Protein AF-A0A955SY65-F1 (afdb_monomer_lite)

Radius of gyration: 16.94 Å; chains: 1; bounding box: 52×29×37 Å

Sequence (103 aa):
MIQLPDRFFQDRTPVLAVAGWSGSGKTTLLERLIPRLVDQWLRVGVWKHDAHHLDIDREGKDTDRLYRAGAAVVLSEDPSQGFVRVSPSKQVSNQLIPLQQPL

Foldseek 3Di:
DDDDDPPPDPDDDDDDDDDDDPPPCSLVVLLVVLLVCVVVLDAAADEDADQDDPPPDDPPPSQNSNVVSPHFYWYDPDPVDIDTDDDPDPDSPPDDDPPPDDD

Secondary structure (DSSP, 8-state):
-----TTTTSS----------TTSSHHHHHHHHHHHHHHTT---EEEEE--S------TTSHHHHHHHTT-EEEEEEETTEEEEE--------------PPP-

pLDDT: mean 71.91, std 18.86, range [33.53, 95.25]

Structure (mmCIF, N/CA/C/O backbone):
data_AF-A0A955SY65-F1
#
_entry.id   AF-A0A955SY65-F1
#
loop_
_atom_site.group_PDB
_atom_site.id
_atom_site.type_symbol
_atom_site.label_atom_id
_atom_site.label_alt_id
_atom_site.label_comp_id
_atom_site.label_asym_id
_atom_site.label_entity_id
_atom_site.label_seq_id
_atom_site.pdbx_PDB_ins_code
_atom_site.Cartn_x
_atom_site.Cartn_y
_atom_site.Cartn_z
_atom_site.occupancy
_atom_site.B_iso_or_equiv
_atom_site.auth_seq_id
_atom_site.auth_comp_id
_atom_site.auth_asym_id
_atom_site.auth_atom_id
_atom_site.pdbx_PDB_model_num
ATOM 1 N N . MET A 1 1 ? -41.273 12.196 4.056 1.00 39.66 1 MET A N 1
ATOM 2 C CA . MET A 1 1 ? -40.979 11.437 2.824 1.00 39.66 1 MET A CA 1
ATOM 3 C C . MET A 1 1 ? -39.732 12.043 2.200 1.00 39.66 1 MET A C 1
ATOM 5 O O . MET A 1 1 ? -39.824 13.049 1.515 1.00 39.66 1 MET A O 1
ATOM 9 N N . ILE A 1 2 ? -38.567 11.489 2.528 1.00 33.53 2 ILE A N 1
ATOM 10 C CA . ILE A 1 2 ? -37.321 11.714 1.792 1.00 33.53 2 ILE A CA 1
ATOM 11 C C . ILE A 1 2 ? -36.843 10.304 1.468 1.00 33.53 2 ILE A C 1
ATOM 13 O O . ILE A 1 2 ? -36.362 9.594 2.345 1.00 33.53 2 ILE A O 1
ATOM 17 N N . GLN A 1 3 ? -37.109 9.864 0.242 1.00 36.72 3 GLN A N 1
ATOM 18 C CA . GLN A 1 3 ? -36.612 8.595 -0.266 1.00 36.72 3 GLN A CA 1
ATOM 19 C C . GLN A 1 3 ? -35.141 8.830 -0.627 1.00 36.72 3 GLN A C 1
ATOM 21 O O . GLN A 1 3 ? -34.845 9.475 -1.633 1.00 36.72 3 GLN A O 1
ATOM 26 N N . LEU A 1 4 ? -34.213 8.377 0.215 1.00 43.50 4 LEU A N 1
ATOM 27 C CA . LEU A 1 4 ? -32.824 8.234 -0.219 1.00 43.50 4 LEU A CA 1
ATOM 28 C C . LEU A 1 4 ? -32.798 7.106 -1.264 1.00 43.50 4 LEU A C 1
ATOM 30 O O . LEU A 1 4 ? -33.458 6.090 -1.057 1.00 43.50 4 LEU A O 1
ATOM 34 N N . PRO A 1 5 ? -32.114 7.264 -2.407 1.00 37.78 5 PRO A N 1
ATOM 35 C CA . PRO A 1 5 ? -32.137 6.239 -3.440 1.00 37.78 5 PRO A CA 1
ATOM 36 C C . PRO A 1 5 ? -31.437 4.962 -2.948 1.00 37.78 5 PRO A C 1
ATOM 38 O O . PRO A 1 5 ? -30.234 4.969 -2.689 1.00 37.78 5 PRO A O 1
ATOM 41 N N . ASP A 1 6 ? -32.187 3.857 -2.916 1.00 49.94 6 ASP A N 1
ATOM 42 C CA . ASP A 1 6 ? -31.793 2.475 -2.569 1.00 49.94 6 ASP A CA 1
ATOM 43 C C . ASP A 1 6 ? -30.687 1.857 -3.467 1.00 49.94 6 ASP A C 1
ATOM 45 O O . ASP A 1 6 ? -30.534 0.637 -3.540 1.00 49.94 6 ASP A O 1
ATOM 49 N N . ARG A 1 7 ? -29.914 2.661 -4.214 1.00 43.19 7 ARG A N 1
ATOM 50 C CA . ARG A 1 7 ? -29.093 2.193 -5.348 1.00 43.19 7 ARG A CA 1
ATOM 51 C C . ARG A 1 7 ? -27.584 2.406 -5.257 1.00 43.19 7 ARG A C 1
ATOM 53 O O . ARG A 1 7 ? -26.885 1.934 -6.146 1.00 43.19 7 ARG A O 1
ATOM 60 N N . PHE A 1 8 ? -27.043 3.043 -4.219 1.00 49.34 8 PHE A N 1
ATOM 61 C CA . PHE A 1 8 ? -25.589 3.284 -4.179 1.00 49.34 8 PHE A CA 1
ATOM 62 C C . PHE A 1 8 ? -24.738 2.056 -3.804 1.00 49.34 8 PHE A C 1
ATOM 64 O O . PHE A 1 8 ? -23.544 2.056 -4.082 1.00 49.34 8 PHE A O 1
ATOM 71 N N . PHE A 1 9 ? -25.336 0.997 -3.244 1.00 50.47 9 PHE A N 1
ATOM 72 C CA . PHE A 1 9 ? -24.609 -0.189 -2.760 1.00 50.47 9 PHE A CA 1
ATOM 73 C C . PHE A 1 9 ? -25.053 -1.521 -3.382 1.00 50.47 9 PHE A C 1
ATOM 75 O O . PHE A 1 9 ? -24.689 -2.578 -2.875 1.00 50.47 9 PHE A O 1
ATOM 82 N N . GLN A 1 10 ? -25.817 -1.502 -4.478 1.00 49.41 10 GLN A N 1
ATOM 83 C CA . GLN A 1 10 ? -26.182 -2.743 -5.165 1.00 49.41 10 GLN A CA 1
ATOM 84 C C . GLN A 1 10 ? -24.969 -3.289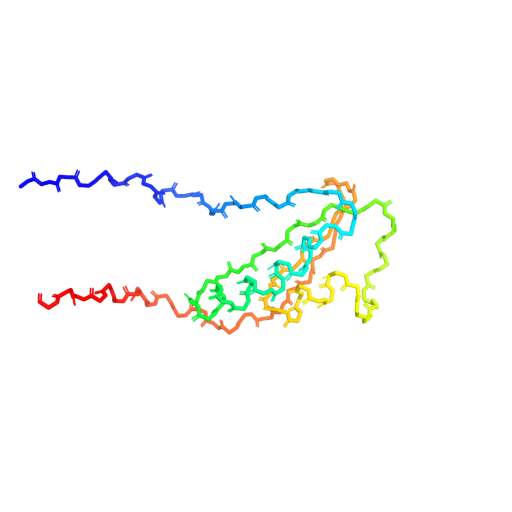 -5.954 1.00 49.41 10 GLN A C 1
ATOM 86 O O . GLN A 1 10 ? -24.600 -2.784 -7.013 1.00 49.41 10 GLN A O 1
ATOM 91 N N . ASP A 1 11 ? -24.337 -4.311 -5.371 1.00 57.06 11 ASP A N 1
ATOM 92 C CA . ASP A 1 11 ? -23.512 -5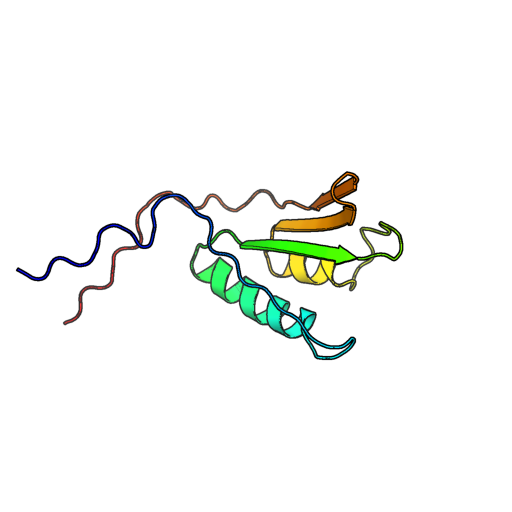.360 -5.992 1.00 57.06 11 ASP A CA 1
ATOM 93 C C . ASP A 1 11 ? -22.161 -5.008 -6.634 1.00 57.06 11 ASP A C 1
ATOM 95 O O . ASP A 1 11 ? -21.635 -5.794 -7.426 1.00 57.06 11 ASP A O 1
ATOM 99 N N . ARG A 1 12 ? -21.523 -3.884 -6.290 1.00 68.56 12 ARG A N 1
ATOM 100 C CA . ARG A 1 12 ? -20.148 -3.616 -6.757 1.00 68.56 12 ARG A CA 1
ATOM 101 C C . ARG A 1 12 ? -19.224 -3.215 -5.620 1.00 68.56 12 ARG A C 1
ATOM 103 O O . ARG A 1 12 ? -19.424 -2.189 -4.977 1.00 68.56 12 ARG A O 1
ATOM 110 N N . THR A 1 13 ? -18.185 -4.022 -5.401 1.00 79.44 13 THR A N 1
ATOM 111 C CA . THR A 1 13 ? -17.048 -3.677 -4.541 1.00 79.44 13 THR A CA 1
ATOM 112 C C . THR A 1 13 ? -16.505 -2.305 -4.962 1.00 79.44 13 THR A C 1
ATOM 114 O O . THR A 1 13 ? -16.151 -2.154 -6.134 1.00 79.44 13 THR A O 1
ATOM 117 N N . PRO A 1 14 ? -16.438 -1.302 -4.065 1.00 86.44 14 PRO A N 1
ATOM 118 C CA . PRO A 1 14 ? -15.885 0.006 -4.401 1.00 86.44 14 PRO A CA 1
ATOM 119 C C . PRO A 1 14 ? -14.429 -0.109 -4.870 1.00 86.44 14 PRO A C 1
ATOM 121 O O . PRO A 1 14 ? -13.634 -0.820 -4.255 1.00 86.44 14 PRO A O 1
ATOM 124 N N . VAL A 1 15 ? -14.074 0.603 -5.943 1.00 88.50 15 VAL A N 1
ATOM 125 C CA . VAL A 1 15 ? -12.723 0.591 -6.527 1.00 88.50 15 VAL A CA 1
ATOM 126 C C . VAL A 1 15 ? -12.132 1.997 -6.497 1.00 88.50 15 VAL A C 1
ATOM 128 O O . VAL A 1 15 ? -12.764 2.951 -6.945 1.00 88.50 15 VAL A O 1
ATOM 131 N N . LEU A 1 16 ? -10.898 2.109 -6.003 1.00 90.44 16 LEU A N 1
ATOM 132 C CA . LEU A 1 16 ? -10.098 3.332 -6.014 1.00 90.44 16 LEU A CA 1
ATOM 133 C C . LEU A 1 16 ? -8.792 3.076 -6.771 1.00 90.44 16 LEU A C 1
ATOM 135 O O . LEU A 1 16 ? -8.028 2.187 -6.401 1.00 90.44 16 LEU A O 1
ATOM 139 N N . ALA A 1 17 ? -8.516 3.879 -7.798 1.00 91.50 17 ALA A N 1
ATOM 140 C CA . ALA A 1 17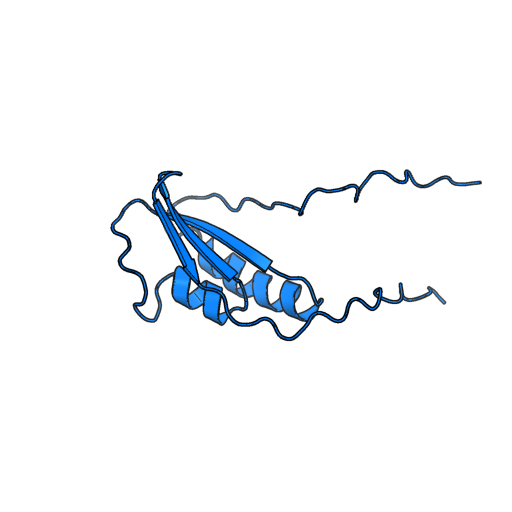 ? -7.248 3.848 -8.521 1.00 91.50 17 ALA A CA 1
ATOM 141 C C . ALA A 1 17 ? -6.305 4.948 -8.008 1.00 91.50 17 ALA A C 1
ATOM 143 O O . ALA A 1 17 ? -6.688 6.114 -7.924 1.00 91.50 17 ALA A O 1
ATOM 144 N N . VAL A 1 18 ? -5.057 4.584 -7.699 1.00 91.31 18 VAL A N 1
ATOM 145 C CA . VAL A 1 18 ? -3.992 5.523 -7.313 1.00 91.31 18 VAL A CA 1
ATOM 146 C C . VAL A 1 18 ? -2.925 5.526 -8.407 1.00 91.31 18 VAL A C 1
ATOM 148 O O . VAL A 1 18 ? -2.157 4.574 -8.534 1.00 91.31 18 VAL A O 1
ATOM 151 N N . ALA A 1 19 ? -2.869 6.601 -9.195 1.00 89.94 19 ALA A N 1
ATOM 152 C CA . ALA A 1 19 ? -1.959 6.752 -10.332 1.00 89.94 19 ALA A CA 1
ATOM 153 C C . ALA A 1 19 ? -1.005 7.944 -10.148 1.00 89.94 19 ALA A C 1
ATOM 155 O O . ALA A 1 19 ? -1.308 8.902 -9.442 1.00 89.94 19 ALA A O 1
ATOM 156 N N . GLY A 1 20 ? 0.172 7.874 -10.771 1.00 89.19 20 GLY A N 1
ATOM 157 C CA . GLY A 1 20 ? 1.217 8.893 -10.654 1.00 89.19 20 GLY A CA 1
ATOM 158 C C . GLY A 1 20 ? 2.596 8.362 -11.039 1.00 89.19 20 GLY A C 1
ATOM 159 O O . GLY A 1 20 ? 2.798 7.150 -11.149 1.00 89.19 20 GLY A O 1
ATOM 160 N N . TRP A 1 21 ? 3.556 9.267 -11.209 1.00 89.69 21 TRP A N 1
ATOM 161 C CA . TRP A 1 21 ? 4.930 8.963 -11.623 1.00 89.69 21 TRP A CA 1
ATOM 162 C C . TRP A 1 21 ? 5.662 8.041 -10.635 1.00 89.69 21 TRP A C 1
ATOM 164 O O . TRP A 1 21 ? 5.293 7.939 -9.459 1.00 89.69 21 TRP A O 1
ATOM 174 N N . SER A 1 22 ? 6.699 7.336 -11.096 1.00 84.06 22 SER A N 1
ATOM 175 C CA . SER A 1 22 ? 7.562 6.566 -10.188 1.00 84.06 22 SER A CA 1
ATOM 176 C C . SER A 1 22 ? 8.142 7.487 -9.108 1.00 84.06 22 SER A C 1
ATOM 178 O O . SER A 1 22 ? 8.472 8.637 -9.382 1.00 84.06 22 SER A O 1
ATOM 180 N N . GLY A 1 23 ? 8.179 7.020 -7.859 1.00 85.25 23 GLY A N 1
ATOM 181 C CA . GLY A 1 23 ? 8.626 7.831 -6.722 1.00 85.25 23 GLY A CA 1
ATOM 182 C C . GLY A 1 23 ? 7.628 8.880 -6.205 1.00 85.25 23 GLY A C 1
ATOM 183 O O . GLY A 1 23 ? 7.909 9.513 -5.195 1.00 85.25 23 GLY A O 1
ATOM 184 N N . SER A 1 24 ? 6.430 9.030 -6.789 1.00 92.25 24 SER A N 1
ATOM 185 C CA . SER A 1 24 ? 5.442 10.041 -6.353 1.00 92.25 24 SER A CA 1
ATOM 186 C C . SER A 1 24 ? 4.758 9.757 -5.001 1.00 92.25 24 SER A C 1
ATOM 188 O O . SER A 1 24 ? 3.826 10.461 -4.625 1.00 92.25 24 SER A O 1
ATOM 190 N N . GLY A 1 25 ? 5.150 8.692 -4.293 1.00 92.31 25 GLY A N 1
ATOM 191 C CA . GLY A 1 25 ? 4.595 8.339 -2.982 1.00 92.31 25 GLY A CA 1
ATOM 192 C C . GLY A 1 25 ? 3.311 7.498 -2.992 1.00 92.31 25 GLY A C 1
ATOM 193 O O . GLY A 1 25 ? 2.690 7.366 -1.942 1.00 92.31 25 GLY A O 1
ATOM 194 N N . LYS A 1 26 ? 2.913 6.892 -4.123 1.00 93.31 26 LYS A N 1
ATOM 195 C CA . LYS A 1 26 ? 1.702 6.040 -4.223 1.00 93.31 26 LYS A CA 1
ATOM 196 C C . LYS A 1 26 ? 1.665 4.934 -3.166 1.00 93.31 26 LYS A C 1
ATOM 198 O O . LYS A 1 26 ? 0.675 4.800 -2.453 1.00 93.31 26 LYS A O 1
ATOM 203 N N . THR A 1 27 ? 2.756 4.179 -3.031 1.00 90.06 27 THR A N 1
ATOM 204 C CA . THR A 1 27 ? 2.843 3.102 -2.037 1.00 90.06 27 THR A CA 1
ATOM 205 C C . THR A 1 27 ? 2.750 3.659 -0.618 1.00 90.06 27 THR A C 1
ATOM 207 O O . THR A 1 27 ? 1.985 3.152 0.192 1.00 90.06 27 THR A O 1
ATOM 210 N N . 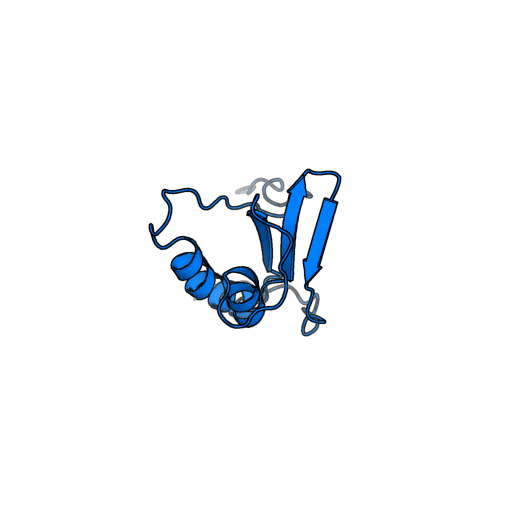THR A 1 28 ? 3.431 4.775 -0.340 1.00 93.56 28 THR A N 1
ATOM 211 C CA . THR A 1 28 ? 3.388 5.451 0.966 1.00 93.56 28 THR A CA 1
ATOM 212 C C . THR A 1 28 ? 1.986 5.951 1.322 1.00 93.56 28 THR A C 1
ATOM 214 O O . THR A 1 28 ? 1.579 5.883 2.481 1.00 93.56 28 THR A O 1
ATOM 217 N N . LEU A 1 29 ? 1.229 6.450 0.341 1.00 95.25 29 LEU A N 1
ATOM 218 C CA . LEU A 1 29 ? -0.172 6.818 0.530 1.00 95.25 29 LEU A CA 1
ATOM 219 C C . LEU A 1 29 ? -0.999 5.590 0.921 1.00 95.25 29 LEU A C 1
ATOM 221 O O . LEU A 1 29 ? -1.716 5.628 1.920 1.00 95.25 29 LEU A O 1
ATOM 225 N N . LEU A 1 30 ? -0.875 4.502 0.159 1.00 94.50 30 LEU A N 1
ATOM 226 C CA . LEU A 1 30 ? -1.623 3.272 0.400 1.00 94.50 30 LEU A CA 1
ATOM 227 C C . LEU A 1 30 ? -1.278 2.647 1.758 1.00 94.50 30 LEU A C 1
ATOM 229 O O . LEU A 1 30 ? -2.186 2.306 2.505 1.00 94.50 30 LEU A O 1
ATOM 233 N N . GLU A 1 31 ? -0.007 2.596 2.149 1.00 93.94 31 GLU A N 1
ATOM 234 C CA . GLU A 1 31 ? 0.426 2.124 3.476 1.00 93.94 31 GLU A CA 1
ATOM 235 C C . GLU A 1 31 ? -0.186 2.882 4.641 1.00 93.94 31 GLU A C 1
ATOM 237 O O . GLU A 1 31 ? -0.371 2.323 5.716 1.00 93.94 31 GLU A O 1
ATOM 242 N N . ARG A 1 32 ? -0.486 4.167 4.453 1.00 95.12 32 ARG A N 1
ATOM 243 C CA . ARG A 1 32 ? -1.141 4.981 5.477 1.00 95.12 32 ARG A CA 1
ATOM 244 C C . ARG A 1 32 ? -2.659 4.856 5.412 1.00 95.12 32 ARG A C 1
ATOM 246 O O . ARG A 1 32 ? -3.319 5.004 6.439 1.00 95.12 32 ARG A O 1
ATOM 253 N N . LEU A 1 33 ? -3.221 4.632 4.228 1.00 94.69 33 LEU A N 1
ATOM 254 C CA . LEU A 1 33 ? -4.662 4.532 4.017 1.00 94.69 33 LEU A CA 1
ATOM 255 C C . LEU A 1 33 ? -5.213 3.167 4.442 1.00 94.69 33 LEU A C 1
ATOM 257 O O . LEU A 1 33 ? -6.215 3.117 5.147 1.00 94.69 33 LEU A O 1
ATOM 261 N N . ILE A 1 34 ? -4.553 2.077 4.044 1.00 93.38 34 ILE A N 1
ATOM 262 C CA . ILE A 1 34 ? -5.018 0.703 4.274 1.00 93.38 34 ILE A CA 1
ATOM 263 C C . ILE A 1 34 ? -5.278 0.430 5.763 1.00 93.38 34 ILE A C 1
ATOM 265 O O . ILE A 1 34 ? -6.385 -0.016 6.055 1.00 93.38 34 ILE A O 1
ATOM 269 N N . PRO A 1 35 ? -4.376 0.757 6.714 1.00 92.12 35 PRO A N 1
ATOM 270 C CA . PRO A 1 35 ? -4.631 0.495 8.128 1.00 92.12 35 PRO A CA 1
ATOM 271 C C . PRO A 1 35 ? -5.890 1.203 8.626 1.00 92.12 35 PRO A C 1
ATOM 273 O O . PRO A 1 35 ? -6.688 0.600 9.323 1.00 92.12 35 PRO A O 1
ATOM 276 N N . ARG A 1 36 ? -6.142 2.441 8.180 1.00 93.69 36 ARG A N 1
ATOM 277 C CA . ARG A 1 36 ? -7.345 3.198 8.565 1.00 93.69 36 ARG A CA 1
ATOM 278 C C . ARG A 1 36 ? -8.630 2.562 8.037 1.00 93.69 36 ARG A C 1
ATOM 280 O O . ARG A 1 36 ? -9.643 2.591 8.723 1.00 93.69 36 ARG A O 1
ATOM 287 N N . LEU A 1 37 ? -8.599 2.005 6.826 1.00 90.38 37 LEU A N 1
ATOM 288 C CA . LEU A 1 37 ? -9.739 1.281 6.257 1.00 90.38 37 LEU A CA 1
ATOM 289 C C . LEU A 1 37 ? -9.965 -0.053 6.983 1.00 90.38 37 LEU A C 1
ATOM 291 O O . LEU A 1 37 ? -11.102 -0.414 7.276 1.00 90.38 37 LEU A O 1
ATOM 295 N N . VAL A 1 38 ? -8.883 -0.759 7.312 1.00 87.12 38 VAL A N 1
ATOM 296 C CA . VAL A 1 38 ? -8.930 -2.004 8.091 1.00 87.12 38 VAL A CA 1
ATOM 297 C C . VAL A 1 38 ? -9.448 -1.747 9.511 1.00 87.12 38 VAL A C 1
ATOM 299 O O . VAL A 1 38 ? -10.284 -2.509 9.989 1.00 87.12 38 VAL A O 1
ATOM 302 N N . ASP A 1 39 ? -9.037 -0.649 10.152 1.00 88.12 39 ASP A N 1
ATOM 303 C CA . ASP A 1 39 ? -9.528 -0.208 11.469 1.00 88.12 39 ASP A CA 1
ATOM 304 C C . ASP A 1 39 ? -11.024 0.147 11.443 1.00 88.12 39 ASP A C 1
ATOM 306 O O . ASP A 1 39 ? -11.717 0.052 12.454 1.00 88.12 39 ASP A O 1
ATOM 310 N N . GLN A 1 40 ? -11.546 0.510 10.270 1.00 86.56 40 GLN A N 1
ATOM 311 C CA . GLN A 1 40 ? -12.977 0.684 10.010 1.00 86.56 40 GLN A CA 1
ATOM 312 C C . GLN A 1 40 ? -13.682 -0.627 9.631 1.00 86.56 40 GLN A C 1
ATOM 314 O O . GLN A 1 40 ? -14.808 -0.602 9.135 1.00 86.56 40 GLN A O 1
ATOM 319 N N . TRP A 1 41 ? -13.043 -1.774 9.875 1.00 85.38 41 TRP A N 1
ATOM 320 C CA . TRP A 1 41 ? -13.571 -3.115 9.613 1.00 85.38 41 TRP A CA 1
ATOM 321 C C . TRP A 1 41 ? -13.824 -3.416 8.129 1.00 85.38 41 TRP A C 1
ATOM 323 O O . TRP A 1 41 ? -14.573 -4.336 7.792 1.00 85.38 41 TRP A O 1
ATOM 333 N N . LEU A 1 42 ? -13.182 -2.675 7.219 1.00 85.56 42 LEU A N 1
ATOM 334 C CA . LEU A 1 42 ? -13.272 -2.927 5.784 1.00 85.56 42 LEU A CA 1
ATOM 335 C C . LEU A 1 42 ? -12.241 -3.970 5.348 1.00 85.56 42 LEU A C 1
ATOM 337 O O . LEU A 1 42 ? -11.076 -3.946 5.743 1.00 85.56 42 LEU A O 1
ATOM 341 N N . ARG A 1 43 ? -12.662 -4.871 4.455 1.00 86.44 43 ARG A N 1
ATOM 342 C CA . ARG A 1 43 ? -11.745 -5.769 3.743 1.00 86.44 43 ARG A CA 1
ATOM 343 C C . ARG A 1 43 ? -11.131 -5.010 2.578 1.00 86.44 43 ARG A C 1
ATOM 345 O O . ARG A 1 43 ? -11.852 -4.589 1.677 1.00 86.44 43 ARG A O 1
ATOM 352 N N . VAL A 1 44 ? -9.810 -4.865 2.587 1.00 88.75 44 VAL A N 1
ATOM 353 C CA . VAL A 1 44 ? -9.086 -4.114 1.558 1.00 88.75 44 VAL A CA 1
ATOM 354 C C . VAL A 1 44 ? -8.294 -5.068 0.674 1.00 88.75 44 VAL A C 1
ATOM 356 O O . VAL A 1 44 ? -7.468 -5.842 1.158 1.00 88.75 44 VAL A O 1
ATOM 359 N N . GLY A 1 45 ? -8.554 -4.999 -0.631 1.00 90.56 45 GLY A N 1
ATOM 360 C CA . GLY A 1 45 ? -7.743 -5.633 -1.664 1.00 90.56 45 GLY A CA 1
ATOM 361 C C . GLY A 1 45 ? -6.932 -4.581 -2.411 1.00 90.56 45 GLY A C 1
ATOM 362 O O . GLY A 1 45 ? -7.460 -3.523 -2.748 1.00 90.56 45 GLY A O 1
ATOM 363 N N . VAL A 1 46 ? -5.664 -4.871 -2.689 1.00 90.12 46 VAL A N 1
ATOM 364 C CA . VAL A 1 46 ? -4.832 -4.058 -3.579 1.00 90.12 46 VAL A CA 1
ATOM 365 C C . VAL A 1 46 ? -4.451 -4.890 -4.787 1.00 90.12 46 VAL A C 1
ATOM 367 O O . VAL A 1 46 ? -3.850 -5.951 -4.648 1.00 90.12 46 VAL A O 1
ATOM 370 N N . TRP A 1 47 ? -4.772 -4.378 -5.970 1.00 87.69 47 TRP A N 1
ATOM 371 C CA . TRP A 1 47 ? -4.283 -4.910 -7.232 1.00 87.69 47 TRP A CA 1
ATOM 372 C C . TRP A 1 47 ? -3.185 -3.994 -7.763 1.00 87.69 47 TRP A C 1
ATOM 374 O O . TRP A 1 47 ? -3.397 -2.789 -7.919 1.00 87.69 47 TRP A O 1
ATOM 384 N N . LYS A 1 48 ? -2.003 -4.559 -8.005 1.00 82.56 48 LYS A N 1
ATOM 385 C CA . LYS A 1 48 ? -0.865 -3.851 -8.587 1.00 82.56 48 LYS A CA 1
ATOM 386 C C . LYS A 1 48 ? -0.444 -4.552 -9.874 1.00 82.56 48 LYS A C 1
ATOM 388 O O . LYS A 1 48 ? -0.190 -5.756 -9.879 1.00 82.56 48 LYS A O 1
ATOM 393 N N . HIS A 1 49 ? -0.328 -3.761 -10.934 1.00 79.94 49 HIS A N 1
ATOM 394 C CA . HIS A 1 49 ? 0.296 -4.170 -12.181 1.00 79.94 49 HIS A CA 1
ATOM 395 C C . HIS A 1 49 ? 1.793 -3.853 -12.114 1.00 79.94 49 HIS A C 1
ATOM 397 O O . HIS A 1 49 ? 2.164 -2.697 -11.894 1.00 79.94 49 HIS A O 1
ATOM 403 N N . ASP A 1 50 ? 2.644 -4.870 -12.219 1.00 69.38 50 ASP A N 1
ATOM 404 C CA . ASP A 1 50 ? 4.103 -4.720 -12.207 1.00 69.38 50 ASP A CA 1
ATOM 405 C C . ASP A 1 50 ? 4.707 -5.618 -13.293 1.00 69.38 50 ASP A C 1
ATOM 407 O O . ASP A 1 50 ? 4.343 -6.787 -13.388 1.00 69.38 50 ASP A O 1
ATOM 411 N N . ALA A 1 51 ? 5.590 -5.054 -14.119 1.00 52.94 51 ALA A N 1
ATOM 412 C CA . ALA A 1 51 ? 6.105 -5.655 -15.355 1.00 52.94 51 ALA A CA 1
ATOM 413 C C . ALA A 1 51 ? 7.529 -6.223 -15.214 1.00 52.94 51 ALA A C 1
ATOM 415 O O . ALA A 1 51 ? 8.168 -6.593 -16.197 1.00 52.94 51 ALA A O 1
ATOM 416 N N . HIS A 1 52 ? 8.079 -6.239 -13.997 1.00 58.62 52 HIS A N 1
ATOM 417 C CA . HIS A 1 52 ? 9.472 -6.614 -13.772 1.00 58.62 52 HIS A CA 1
ATOM 418 C C . HIS A 1 52 ? 9.591 -7.802 -12.840 1.00 58.62 52 HIS A C 1
ATOM 420 O O . HIS A 1 52 ? 9.957 -7.637 -11.681 1.00 58.62 52 HIS A O 1
ATOM 426 N N . HIS A 1 53 ? 9.336 -8.983 -13.410 1.00 53.41 53 HIS A N 1
ATOM 427 C CA . HIS A 1 53 ? 9.447 -10.296 -12.787 1.00 53.41 53 HIS A CA 1
ATOM 428 C C . HIS A 1 53 ? 8.606 -10.429 -11.510 1.00 53.41 53 HIS A C 1
ATOM 430 O O . HIS A 1 53 ? 8.670 -9.631 -10.581 1.00 53.41 53 HIS A O 1
ATOM 436 N N . LEU A 1 54 ? 7.827 -11.503 -11.426 1.00 53.84 54 LEU A N 1
ATOM 437 C CA . LEU A 1 54 ? 7.106 -11.926 -10.224 1.00 53.84 54 LEU A CA 1
ATOM 438 C C . LEU A 1 54 ? 8.092 -12.366 -9.113 1.00 53.84 54 LEU A C 1
ATOM 440 O O . LEU A 1 54 ? 8.036 -13.479 -8.606 1.00 53.84 54 LEU A O 1
ATOM 444 N N . ASP A 1 55 ? 9.024 -11.494 -8.735 1.00 55.28 55 ASP A N 1
ATOM 445 C CA . ASP A 1 55 ? 9.975 -11.624 -7.639 1.00 55.28 55 ASP A CA 1
ATOM 446 C C . ASP A 1 55 ? 9.261 -11.166 -6.367 1.00 55.28 55 ASP A C 1
ATOM 448 O O . ASP A 1 55 ? 9.446 -10.059 -5.836 1.00 55.28 55 ASP A O 1
ATOM 452 N N . ILE A 1 56 ? 8.323 -12.022 -5.990 1.00 57.00 56 ILE A N 1
ATOM 453 C CA . ILE A 1 56 ? 7.465 -11.913 -4.828 1.00 57.00 56 ILE A CA 1
ATOM 454 C C . ILE A 1 56 ? 8.276 -12.359 -3.622 1.00 57.00 56 ILE A C 1
ATOM 456 O O . ILE A 1 56 ? 9.100 -13.259 -3.714 1.00 57.00 56 ILE A O 1
ATOM 460 N N . ASP A 1 57 ? 8.037 -11.695 -2.497 1.00 57.62 57 ASP A N 1
ATOM 461 C CA . ASP A 1 57 ? 8.654 -11.997 -1.205 1.00 57.62 57 ASP A CA 1
ATOM 462 C C . ASP A 1 57 ? 10.129 -11.606 -1.065 1.00 57.62 57 ASP A C 1
ATOM 464 O O . ASP A 1 57 ? 10.975 -12.370 -0.605 1.00 57.62 57 ASP A O 1
ATOM 468 N N . ARG A 1 58 ? 10.416 -10.325 -1.324 1.00 66.00 58 ARG A N 1
ATOM 469 C CA . ARG A 1 58 ? 11.502 -9.643 -0.607 1.00 66.00 58 ARG A CA 1
ATOM 470 C C . ARG A 1 58 ? 10.925 -8.610 0.345 1.00 66.00 58 ARG A C 1
ATOM 472 O O . ARG A 1 58 ? 10.065 -7.812 -0.039 1.00 66.00 58 ARG A O 1
ATOM 479 N N . GLU A 1 59 ? 11.407 -8.646 1.581 1.00 72.62 59 GLU A N 1
ATOM 480 C CA . GLU A 1 59 ? 11.085 -7.658 2.603 1.00 72.62 59 GLU A CA 1
ATOM 481 C C . GLU A 1 59 ? 11.324 -6.236 2.073 1.00 72.62 59 GLU A C 1
ATOM 483 O O . GLU A 1 59 ? 12.334 -5.958 1.425 1.00 72.62 59 GLU A O 1
ATOM 488 N N . GLY A 1 60 ? 10.364 -5.341 2.314 1.00 75.25 60 GLY A N 1
ATOM 489 C CA . GLY A 1 60 ? 10.476 -3.926 1.952 1.00 75.25 60 GLY A CA 1
ATOM 490 C C . GLY A 1 60 ? 10.052 -3.559 0.525 1.00 75.25 60 GLY A C 1
ATOM 491 O O . GLY A 1 60 ? 9.973 -2.369 0.217 1.00 75.25 60 GLY A O 1
ATOM 492 N N . LYS A 1 61 ? 9.705 -4.521 -0.343 1.00 83.31 61 LYS A N 1
ATOM 493 C CA . LYS A 1 61 ? 9.025 -4.210 -1.617 1.00 83.31 61 LYS A CA 1
ATOM 494 C C . LYS A 1 61 ? 7.584 -3.751 -1.377 1.00 83.31 61 LYS A C 1
ATOM 496 O O . LYS A 1 61 ? 6.984 -4.072 -0.353 1.00 83.31 61 LYS A O 1
ATO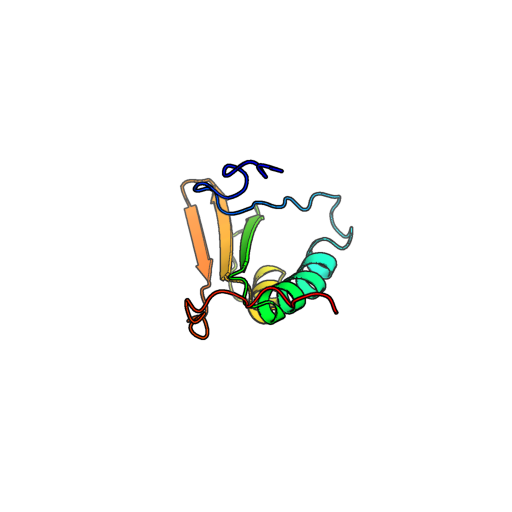M 501 N N . ASP A 1 62 ? 7.004 -3.047 -2.354 1.00 82.88 62 ASP A N 1
ATOM 502 C CA . ASP A 1 62 ? 5.628 -2.526 -2.275 1.00 82.88 62 ASP A CA 1
ATOM 503 C C . ASP A 1 62 ? 4.623 -3.595 -1.826 1.00 82.88 62 ASP A C 1
ATOM 505 O O . ASP A 1 62 ? 3.805 -3.352 -0.949 1.00 82.88 62 ASP A O 1
ATOM 509 N N . THR A 1 63 ? 4.707 -4.802 -2.379 1.00 83.12 63 THR A N 1
ATOM 510 C CA . THR A 1 63 ? 3.788 -5.902 -2.072 1.00 83.12 63 THR A CA 1
ATOM 511 C C . THR A 1 63 ? 3.838 -6.324 -0.607 1.00 83.12 63 THR A C 1
ATOM 513 O O . THR A 1 63 ? 2.797 -6.528 0.011 1.00 83.12 63 THR A O 1
ATOM 516 N N . ASP A 1 64 ? 5.044 -6.429 -0.044 1.00 84.75 64 ASP A N 1
ATOM 517 C CA . ASP A 1 64 ? 5.255 -6.774 1.363 1.00 84.75 64 ASP A CA 1
ATOM 518 C C . ASP A 1 64 ? 4.782 -5.634 2.270 1.00 84.75 64 ASP A C 1
ATOM 520 O O . ASP A 1 64 ? 4.048 -5.873 3.227 1.00 84.75 64 ASP A O 1
ATOM 524 N N . ARG A 1 65 ? 5.102 -4.382 1.918 1.00 89.19 65 ARG A N 1
ATOM 525 C CA . ARG A 1 65 ? 4.660 -3.197 2.667 1.00 89.19 65 ARG A CA 1
ATOM 526 C C . ARG A 1 65 ? 3.131 -3.089 2.720 1.00 89.19 65 ARG A C 1
ATOM 528 O O . ARG A 1 65 ? 2.569 -2.876 3.791 1.00 89.19 65 ARG A O 1
ATOM 535 N N . LEU A 1 66 ? 2.450 -3.298 1.593 1.00 89.56 66 LEU A N 1
ATOM 536 C CA . LEU A 1 66 ? 0.986 -3.238 1.499 1.00 89.56 66 LEU A CA 1
ATOM 537 C C . LEU A 1 66 ? 0.304 -4.421 2.199 1.00 89.56 66 LEU A C 1
ATOM 539 O O . LEU A 1 66 ? -0.735 -4.244 2.835 1.00 89.56 66 LEU A O 1
ATOM 543 N N . TYR A 1 67 ? 0.906 -5.611 2.139 1.00 88.19 67 TYR A N 1
ATOM 544 C CA . TYR A 1 67 ? 0.433 -6.776 2.884 1.00 88.19 67 TYR A CA 1
ATOM 545 C C . TYR A 1 67 ? 0.555 -6.558 4.397 1.00 88.19 67 TYR A C 1
ATOM 547 O O . TYR A 1 67 ? -0.407 -6.778 5.132 1.00 88.19 67 TYR A O 1
ATOM 555 N N . ARG A 1 68 ? 1.705 -6.053 4.871 1.00 88.88 68 ARG A N 1
ATOM 556 C CA . ARG A 1 68 ? 1.927 -5.692 6.285 1.00 88.88 68 ARG A CA 1
ATOM 557 C C . ARG A 1 68 ? 0.982 -4.585 6.759 1.00 88.88 68 ARG A C 1
ATOM 559 O O . ARG A 1 68 ? 0.615 -4.574 7.929 1.00 88.88 68 ARG A O 1
ATOM 566 N N . ALA A 1 69 ? 0.556 -3.695 5.863 1.00 89.06 69 ALA A N 1
ATOM 567 C CA . ALA A 1 69 ? -0.450 -2.674 6.154 1.00 89.06 69 ALA A CA 1
ATOM 568 C C . ALA A 1 69 ? -1.874 -3.243 6.335 1.00 89.06 69 ALA A C 1
ATOM 570 O O . ALA A 1 69 ? -2.755 -2.517 6.790 1.00 89.06 69 ALA A O 1
ATOM 571 N N . GLY A 1 70 ? -2.106 -4.522 6.011 1.00 87.56 70 GLY A N 1
ATOM 572 C CA . GLY A 1 70 ? -3.370 -5.228 6.248 1.00 87.56 70 GLY A CA 1
ATOM 573 C C . GLY A 1 70 ? -4.203 -5.517 4.997 1.00 87.56 70 GLY A C 1
ATOM 574 O O . GLY A 1 70 ? -5.325 -6.006 5.126 1.00 87.56 70 GLY A O 1
ATOM 575 N N . ALA A 1 71 ? -3.690 -5.242 3.794 1.00 88.00 71 ALA A N 1
ATOM 576 C CA . ALA A 1 71 ? -4.390 -5.577 2.557 1.00 88.00 71 ALA A CA 1
ATOM 577 C C . ALA A 1 71 ? -4.139 -7.028 2.121 1.00 88.00 71 ALA A C 1
ATOM 579 O O . ALA A 1 71 ? -3.042 -7.568 2.271 1.00 88.00 71 ALA A O 1
ATOM 580 N N . ALA A 1 72 ? -5.139 -7.633 1.478 1.00 85.56 72 ALA A N 1
ATOM 581 C CA . ALA A 1 72 ? -4.884 -8.720 0.539 1.00 85.56 72 ALA A CA 1
ATOM 582 C C . ALA A 1 72 ? -4.252 -8.121 -0.723 1.00 85.56 72 ALA A C 1
ATOM 584 O O . ALA A 1 72 ? -4.781 -7.152 -1.270 1.00 85.56 72 ALA A O 1
ATOM 585 N N . VAL A 1 73 ? -3.128 -8.666 -1.187 1.00 80.88 73 VAL A N 1
ATOM 586 C CA . VAL A 1 73 ? -2.381 -8.082 -2.308 1.00 80.88 73 VAL A CA 1
ATOM 587 C C . VAL A 1 73 ? -2.361 -9.040 -3.486 1.00 80.88 73 VAL A C 1
ATOM 589 O O . VAL A 1 73 ? -1.966 -10.196 -3.351 1.00 80.88 73 VAL A O 1
ATOM 592 N N . VAL A 1 74 ? -2.768 -8.538 -4.647 1.00 78.44 74 VAL A N 1
ATOM 593 C CA . VAL A 1 74 ? -2.699 -9.228 -5.932 1.00 78.44 74 VAL A CA 1
ATOM 594 C C . VAL A 1 74 ? -1.684 -8.514 -6.812 1.00 78.44 74 VAL A C 1
ATOM 596 O O . VAL A 1 74 ? -1.796 -7.311 -7.056 1.00 78.44 74 VAL A O 1
ATOM 599 N N . LEU A 1 75 ? -0.711 -9.269 -7.303 1.00 78.38 75 LEU A N 1
ATOM 600 C CA . LEU A 1 75 ? 0.250 -8.832 -8.308 1.00 78.38 75 LEU A CA 1
ATOM 601 C C . LEU A 1 75 ? -0.058 -9.526 -9.623 1.00 78.38 75 LEU A C 1
ATOM 603 O O . LEU A 1 75 ? -0.300 -10.731 -9.631 1.00 78.38 75 LEU A O 1
ATOM 607 N N . SER A 1 76 ? -0.018 -8.793 -10.726 1.00 69.75 76 SER A N 1
ATOM 608 C CA . SER A 1 76 ? -0.202 -9.373 -12.053 1.00 69.75 76 SER A CA 1
ATOM 609 C C . SER A 1 76 ? 0.587 -8.578 -13.087 1.00 69.75 76 SER A C 1
ATOM 611 O O . SER A 1 76 ? 0.473 -7.354 -13.158 1.00 69.75 76 SER A O 1
ATOM 613 N N . GLU A 1 77 ? 1.397 -9.284 -13.868 1.00 68.69 77 GLU A N 1
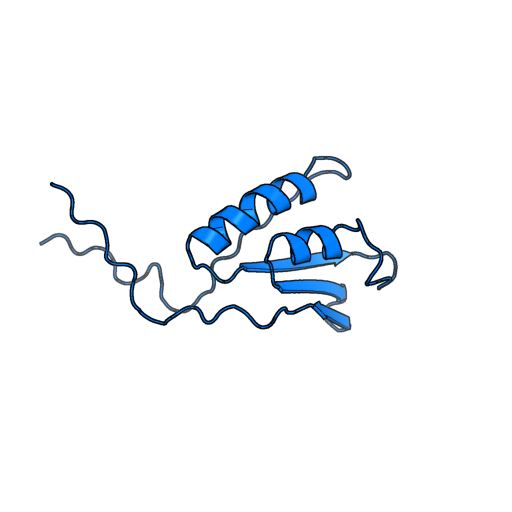ATOM 614 C CA . GLU A 1 77 ? 2.098 -8.738 -15.037 1.00 68.69 77 GLU A CA 1
ATOM 615 C C . GLU A 1 77 ? 1.190 -8.756 -16.274 1.00 68.69 77 GLU A C 1
ATOM 617 O O . GLU A 1 77 ? 1.267 -7.869 -17.112 1.00 68.69 77 GLU A O 1
ATOM 622 N N . ASP A 1 78 ? 0.276 -9.724 -16.353 1.00 69.38 78 ASP A N 1
ATOM 623 C CA . ASP A 1 78 ? -0.707 -9.883 -17.425 1.00 69.38 78 ASP A CA 1
ATOM 624 C C . ASP A 1 78 ? -1.991 -10.516 -16.854 1.00 69.38 78 ASP A C 1
ATOM 626 O O . ASP A 1 78 ? -1.895 -11.286 -15.893 1.00 69.38 78 ASP A O 1
ATOM 630 N N . PRO A 1 79 ? -3.196 -10.268 -17.409 1.00 67.50 79 PRO A N 1
ATOM 631 C CA . PRO A 1 79 ? -4.436 -10.873 -16.914 1.00 67.50 79 PRO A CA 1
ATOM 632 C C . PRO A 1 79 ? -4.425 -12.407 -16.823 1.00 67.50 79 PRO A C 1
ATOM 634 O O . PRO A 1 79 ? -5.232 -12.970 -16.085 1.00 67.50 79 PRO A O 1
ATOM 637 N N . SER A 1 80 ? -3.533 -13.087 -17.552 1.00 66.75 80 SER A N 1
ATOM 638 C CA . SER A 1 80 ? -3.366 -14.543 -17.506 1.00 66.75 80 SER A CA 1
ATOM 639 C C . SER A 1 80 ? -2.432 -15.048 -16.398 1.00 66.75 80 SER A C 1
ATOM 641 O O . SER A 1 80 ? -2.468 -16.239 -16.080 1.00 66.75 80 SER A O 1
ATOM 643 N N . GLN A 1 81 ? -1.613 -14.180 -15.792 1.00 67.12 81 GLN A N 1
ATOM 644 C CA . GLN A 1 81 ? -0.636 -14.557 -14.771 1.00 67.12 81 GLN A CA 1
ATOM 645 C C . GLN A 1 81 ? -0.627 -13.578 -13.596 1.00 67.12 81 GLN A C 1
ATOM 647 O O . GLN A 1 81 ? -0.410 -12.371 -13.733 1.00 67.12 81 GLN A O 1
ATOM 652 N N . GLY A 1 82 ? -0.823 -14.118 -12.396 1.00 68.75 82 GLY A N 1
ATOM 653 C CA . GLY A 1 82 ? -0.790 -13.326 -11.182 1.00 68.75 82 GLY A CA 1
ATOM 654 C C . GLY A 1 82 ? -0.558 -14.158 -9.935 1.00 68.75 82 GLY A C 1
ATOM 655 O O . GLY A 1 82 ? -0.722 -15.376 -9.917 1.00 68.75 82 GLY A O 1
ATOM 656 N N . PHE A 1 83 ? -0.181 -13.461 -8.876 1.00 75.25 83 PHE A N 1
ATOM 657 C CA . PHE A 1 83 ? 0.000 -14.011 -7.548 1.00 75.25 83 PHE A CA 1
ATOM 658 C C . PHE A 1 83 ? -0.890 -13.279 -6.564 1.00 75.25 83 PHE A C 1
ATOM 660 O O . PHE A 1 83 ? -1.044 -12.058 -6.626 1.00 75.25 83 PHE A O 1
ATOM 667 N N . VAL A 1 84 ? -1.426 -14.033 -5.613 1.00 78.56 84 VAL A N 1
ATOM 668 C CA . VAL A 1 84 ? -2.294 -13.515 -4.565 1.00 78.56 84 VAL A CA 1
ATOM 669 C C . VAL A 1 84 ? -1.671 -13.829 -3.211 1.00 78.56 84 VAL A C 1
ATOM 671 O O . VAL A 1 84 ? -1.520 -14.994 -2.849 1.00 78.56 84 VAL A O 1
ATOM 674 N N . ARG A 1 85 ? -1.363 -12.785 -2.437 1.00 77.94 85 ARG A N 1
ATOM 675 C CA . ARG A 1 85 ? -1.020 -12.894 -1.017 1.00 77.94 85 ARG A CA 1
ATOM 676 C C . ARG A 1 85 ? -2.227 -12.504 -0.181 1.00 77.94 85 ARG A C 1
ATOM 678 O O . ARG A 1 85 ? -2.640 -11.344 -0.165 1.00 77.94 85 ARG A O 1
ATOM 685 N N . VAL A 1 86 ? -2.771 -13.469 0.546 1.00 77.62 86 VAL A N 1
ATOM 686 C CA . VAL A 1 86 ? -3.889 -13.268 1.473 1.00 77.62 86 VAL A CA 1
ATOM 687 C C . VAL A 1 86 ? -3.458 -13.658 2.878 1.00 77.62 86 VAL A C 1
ATOM 689 O O . VAL A 1 86 ? -2.966 -14.759 3.099 1.00 77.62 86 VAL A O 1
ATOM 692 N N . SER A 1 87 ? -3.653 -12.754 3.837 1.00 59.88 87 SER A N 1
ATOM 693 C CA . SER A 1 87 ? -3.708 -13.156 5.243 1.00 59.88 87 SER A CA 1
ATOM 694 C C . SER A 1 87 ? -5.096 -13.744 5.500 1.00 59.88 87 SER A C 1
ATOM 696 O O . SER A 1 87 ? -6.070 -13.179 4.986 1.00 59.88 87 SER A O 1
ATOM 698 N N . PRO A 1 88 ? -5.247 -14.807 6.313 1.00 54.91 88 PRO A N 1
ATOM 699 C CA . PRO A 1 88 ? -6.552 -15.140 6.868 1.00 54.91 88 PRO A CA 1
ATOM 700 C C . PRO A 1 88 ? -7.051 -13.900 7.614 1.00 54.91 88 PRO A C 1
ATOM 702 O O . PRO A 1 88 ? -6.442 -13.446 8.584 1.00 54.91 88 PRO A O 1
ATOM 705 N N . SER A 1 89 ? -8.100 -13.272 7.088 1.00 53.50 89 SER A N 1
ATOM 706 C CA . SER A 1 89 ? -8.650 -12.056 7.675 1.00 53.50 89 SER A CA 1
ATOM 707 C C . SER A 1 89 ? -9.143 -12.393 9.079 1.00 53.50 89 SER A C 1
ATOM 709 O O . SER A 1 89 ? -9.809 -13.413 9.273 1.00 53.50 89 SER A O 1
ATOM 711 N N . LYS A 1 90 ? -8.861 -11.525 10.063 1.00 49.56 90 LYS A N 1
ATOM 712 C CA . LYS A 1 90 ? -9.672 -11.492 11.286 1.00 49.56 90 LYS A CA 1
ATOM 713 C C . LYS A 1 90 ? -11.118 -11.389 10.812 1.00 49.56 90 LYS A C 1
ATOM 715 O O . LYS A 1 90 ? -11.423 -10.479 10.043 1.00 49.56 90 LYS A O 1
ATOM 720 N N . GLN A 1 91 ? -11.947 -12.373 11.161 1.00 44.19 91 GLN A N 1
ATOM 721 C CA . GLN A 1 91 ? -13.328 -12.446 10.696 1.00 44.19 91 GLN A CA 1
ATOM 722 C C . GLN A 1 91 ? -13.989 -11.077 10.863 1.00 44.19 91 GLN A C 1
ATOM 724 O O . GLN A 1 91 ? -14.138 -10.585 11.980 1.00 44.19 91 GLN A O 1
ATOM 729 N N . VAL A 1 92 ? -14.362 -10.456 9.746 1.00 50.50 92 VAL A N 1
ATOM 730 C CA . VAL A 1 92 ? -15.252 -9.301 9.776 1.00 50.50 92 VAL A CA 1
ATOM 731 C C . VAL A 1 92 ? -16.601 -9.872 10.165 1.00 50.50 92 VAL A C 1
ATOM 733 O O . VAL A 1 92 ? -17.228 -10.588 9.384 1.00 50.50 92 VAL A O 1
ATOM 736 N N . SER A 1 93 ? -16.992 -9.659 11.420 1.00 42.19 93 SER A N 1
ATOM 737 C CA . SER A 1 93 ? -18.318 -10.044 11.874 1.00 42.19 93 SER A CA 1
ATOM 738 C C . SER A 1 93 ? -19.320 -9.304 10.988 1.00 42.19 93 SER A C 1
ATOM 740 O O . SER A 1 93 ? -19.249 -8.083 10.865 1.00 42.19 93 SER A O 1
ATOM 742 N N . ASN A 1 94 ? -20.250 -10.037 10.380 1.00 45.38 94 ASN A N 1
ATOM 743 C CA . ASN A 1 94 ? -21.350 -9.507 9.566 1.00 45.38 94 ASN A CA 1
ATOM 744 C C . ASN A 1 94 ? -22.336 -8.621 10.365 1.00 45.38 94 ASN A C 1
ATOM 746 O O . ASN A 1 94 ? -23.460 -8.391 9.924 1.00 45.38 94 ASN A O 1
ATOM 750 N N . GLN A 1 95 ? -21.964 -8.144 11.554 1.00 46.44 95 GLN A N 1
ATOM 751 C CA . GLN A 1 95 ? -22.798 -7.253 12.339 1.00 46.44 95 GLN A CA 1
ATOM 752 C C . GLN A 1 95 ? -22.639 -5.829 11.822 1.00 46.44 95 GLN A C 1
ATOM 754 O O . GLN A 1 95 ? -21.603 -5.186 11.973 1.00 46.44 95 GLN A O 1
ATOM 759 N N . LEU A 1 96 ? -23.704 -5.410 11.144 1.00 46.88 96 LEU A N 1
ATOM 760 C CA . LEU A 1 96 ? -24.010 -4.066 10.687 1.00 46.88 96 LEU A CA 1
ATOM 761 C C . LEU A 1 96 ? -23.448 -3.014 11.649 1.00 46.88 96 LEU A C 1
ATOM 763 O O . LEU A 1 96 ? -23.756 -3.021 12.839 1.00 46.88 96 LEU A O 1
ATOM 767 N N . ILE A 1 97 ? -22.645 -2.104 11.104 1.00 50.84 97 ILE A N 1
ATOM 768 C CA . ILE A 1 97 ? -22.176 -0.894 11.778 1.00 50.84 97 ILE A CA 1
ATOM 769 C C . ILE A 1 97 ? -23.420 -0.185 12.344 1.00 50.84 97 ILE A C 1
ATOM 771 O O . ILE A 1 97 ? -24.271 0.226 11.547 1.00 50.84 97 ILE A O 1
ATOM 775 N N . PRO A 1 98 ? -23.582 -0.027 13.673 1.00 41.72 98 PRO A N 1
ATOM 776 C CA . PRO A 1 98 ? -24.623 0.836 14.200 1.00 41.72 98 PRO A CA 1
ATOM 777 C C . PRO A 1 98 ? -24.268 2.246 13.740 1.00 41.72 98 PRO A C 1
ATOM 779 O O . PRO A 1 98 ? -23.265 2.811 14.180 1.00 41.72 98 PRO A O 1
ATOM 782 N N . LEU A 1 99 ? -25.044 2.790 12.803 1.00 45.09 99 LEU A N 1
ATOM 783 C CA . LEU A 1 99 ? -24.958 4.202 12.460 1.00 45.09 99 LEU A CA 1
ATOM 784 C C . LEU A 1 99 ? -25.146 4.963 13.771 1.00 45.09 99 LEU A C 1
ATOM 786 O O . LEU A 1 99 ? -26.200 4.852 14.401 1.00 45.09 99 LEU A O 1
ATOM 790 N N . GLN A 1 100 ? -24.095 5.653 14.220 1.00 45.97 100 GLN A N 1
ATOM 791 C CA . GLN A 1 100 ? -24.170 6.502 15.398 1.00 45.97 100 GLN A CA 1
ATOM 792 C C . GLN A 1 100 ? -25.361 7.442 15.216 1.00 45.97 100 GLN A C 1
ATOM 794 O O . GLN A 1 100 ? -25.436 8.184 14.235 1.00 45.97 100 GLN A O 1
ATOM 799 N N . GLN A 1 101 ? -26.323 7.336 16.130 1.00 38.31 101 GLN A N 1
ATOM 800 C CA . GLN A 1 101 ? -27.478 8.218 16.175 1.00 38.31 101 GLN A CA 1
ATOM 801 C C . GLN A 1 101 ? -26.966 9.618 16.534 1.00 38.31 101 GLN A C 1
ATOM 803 O O . GLN A 1 101 ? -26.215 9.738 17.507 1.00 38.31 101 GLN A O 1
ATOM 808 N N . PRO A 1 102 ? -27.297 10.669 15.766 1.00 41.09 102 PRO A N 1
ATOM 809 C CA . PRO A 1 102 ? -27.008 12.021 16.214 1.00 41.09 102 PRO A CA 1
ATOM 810 C C . PRO A 1 102 ? -27.878 12.341 17.443 1.00 41.09 102 PRO A C 1
ATOM 812 O O . PRO A 1 102 ? -28.995 11.831 17.548 1.00 41.09 102 PRO A O 1
ATOM 815 N N . LEU A 1 103 ? -27.316 13.137 18.361 1.00 45.31 103 LEU A N 1
ATOM 816 C CA . LEU A 1 103 ? -27.964 13.660 19.575 1.00 45.31 103 LEU A CA 1
ATOM 817 C C . LEU A 1 103 ? -29.321 14.318 19.293 1.00 45.31 103 LEU A C 1
ATOM 819 O O . LEU A 1 103 ? -29.426 15.014 18.256 1.00 45.31 103 LEU A O 1
#